Protein AF-A0A9E3BPM9-F1 (afdb_monomer)

Nearest PDB structures (foldseek):
  2c61-assembly1_B  TM=2.452E-01  e=2.334E+00  Methanosarcina mazei Go1
  3tiv-assembly1_A  TM=2.429E-01  e=2.039E+00  Methanosarcina mazei Go1
  2c61-assembly1_A  TM=2.539E-01  e=2.859E+00  Methanosarcina mazei Go1

Foldseek 3Di:
DPVVVVVVVVVVVVVVVVVVVVVPDPDPPPPAADAEQEQEDDPDPVVSVVSVVVRVVCCVVVRYVYYHYDDDPPDDDDPPD

pLDDT: mean 77.45, std 13.26, range [40.25, 93.44]

Structure (mmCIF, N/CA/C/O backbone):
data_AF-A0A9E3BPM9-F1
#
_entry.id   AF-A0A9E3BPM9-F1
#
loop_
_atom_site.group_PDB
_atom_site.id
_atom_site.type_symbol
_atom_site.label_atom_id
_atom_site.label_alt_id
_atom_site.label_comp_id
_atom_site.label_asym_id
_atom_site.label_entity_id
_atom_site.label_seq_id
_atom_site.pdbx_PDB_ins_code
_atom_site.Cartn_x
_atom_site.Cartn_y
_atom_site.Cartn_z
_atom_site.occupancy
_atom_site.B_iso_or_equiv
_atom_site.auth_seq_id
_atom_site.auth_comp_id
_atom_site.auth_asym_id
_atom_site.auth_atom_id
_atom_site.pdbx_PDB_model_num
ATOM 1 N N . MET A 1 1 ? 38.532 23.770 0.549 1.00 52.62 1 MET A N 1
ATOM 2 C CA . MET A 1 1 ? 38.184 22.558 -0.232 1.00 52.62 1 MET A CA 1
ATOM 3 C C . MET A 1 1 ? 36.981 21.849 0.397 1.00 52.62 1 MET A C 1
ATOM 5 O O . MET A 1 1 ? 37.154 20.815 1.019 1.00 52.62 1 MET A O 1
ATOM 9 N N . SER A 1 2 ? 35.766 22.410 0.298 1.00 58.62 2 SER A N 1
ATOM 10 C CA . SER A 1 2 ? 34.563 21.812 0.923 1.00 58.62 2 SER A CA 1
ATOM 11 C C . SER A 1 2 ? 33.279 22.128 0.139 1.00 58.62 2 SER A C 1
ATOM 13 O O . SER A 1 2 ? 32.263 22.522 0.697 1.00 58.62 2 SER A O 1
ATOM 15 N N . TRP A 1 3 ? 33.341 22.060 -1.193 1.00 54.28 3 TRP A N 1
ATOM 16 C CA . TRP A 1 3 ? 32.179 22.320 -2.066 1.00 54.28 3 TRP A CA 1
ATOM 17 C C . TRP A 1 3 ? 31.778 21.075 -2.866 1.00 54.28 3 TRP A C 1
ATOM 19 O O . TRP A 1 3 ? 30.613 20.894 -3.202 1.00 54.28 3 TRP A O 1
ATOM 29 N N . LEU A 1 4 ? 32.730 20.162 -3.095 1.00 61.62 4 LEU A N 1
ATOM 30 C CA . LEU A 1 4 ? 32.527 18.926 -3.856 1.00 61.62 4 LEU A CA 1
ATOM 31 C C . LEU A 1 4 ? 31.626 17.904 -3.140 1.00 61.62 4 LEU A C 1
ATOM 33 O O . LEU A 1 4 ? 31.022 17.073 -3.804 1.00 61.62 4 LEU A O 1
ATOM 37 N N . LEU A 1 5 ? 31.480 17.988 -1.811 1.00 59.91 5 LEU A N 1
ATOM 38 C CA . LEU A 1 5 ? 30.560 17.139 -1.036 1.00 59.91 5 LEU A CA 1
ATOM 39 C C . LEU A 1 5 ? 29.141 17.723 -0.920 1.00 59.91 5 LEU A C 1
ATOM 41 O O . LEU A 1 5 ? 28.200 16.987 -0.633 1.00 59.91 5 LEU A O 1
ATOM 45 N N . LEU A 1 6 ? 28.960 19.025 -1.174 1.00 65.00 6 LEU A N 1
ATOM 46 C CA . LEU A 1 6 ? 27.650 19.682 -1.079 1.00 65.00 6 LEU A CA 1
ATOM 47 C C . LEU A 1 6 ? 26.768 19.388 -2.295 1.00 65.00 6 LEU A C 1
ATOM 49 O O . LEU A 1 6 ? 25.559 19.232 -2.150 1.00 65.00 6 LEU A O 1
ATOM 53 N N . ILE A 1 7 ? 27.374 19.265 -3.477 1.00 72.81 7 ILE A N 1
ATOM 54 C CA . ILE A 1 7 ? 26.671 18.952 -4.726 1.00 72.81 7 ILE A CA 1
ATOM 55 C C . ILE A 1 7 ? 25.951 17.593 -4.645 1.00 72.81 7 ILE A C 1
ATOM 57 O O . ILE A 1 7 ? 24.733 17.583 -4.820 1.00 72.81 7 ILE A O 1
ATOM 61 N N . PRO A 1 8 ? 26.613 16.463 -4.315 1.00 77.56 8 PRO A N 1
ATOM 62 C CA . PRO A 1 8 ? 25.923 15.177 -4.235 1.00 77.56 8 PRO A CA 1
ATOM 63 C C . PRO A 1 8 ? 24.853 15.164 -3.138 1.00 77.56 8 PRO A C 1
ATOM 65 O O . PRO A 1 8 ? 23.782 14.595 -3.340 1.00 77.56 8 PRO A O 1
ATOM 68 N N . LEU A 1 9 ? 25.090 15.841 -2.008 1.00 82.44 9 LEU A N 1
ATOM 69 C CA . LEU A 1 9 ? 24.109 15.935 -0.927 1.00 82.44 9 LEU A CA 1
ATOM 70 C C . LEU A 1 9 ? 22.847 16.695 -1.366 1.00 82.44 9 LEU A C 1
ATOM 72 O O . LEU A 1 9 ? 21.731 16.236 -1.121 1.00 82.44 9 LEU A O 1
ATOM 76 N N . ALA A 1 10 ? 23.013 17.822 -2.063 1.00 82.00 10 ALA A N 1
ATOM 77 C CA . ALA A 1 10 ? 21.905 18.606 -2.602 1.00 82.00 10 ALA A CA 1
ATOM 78 C C . ALA A 1 10 ? 21.125 17.835 -3.679 1.00 82.00 10 ALA A C 1
ATOM 80 O O . ALA A 1 10 ? 19.894 17.894 -3.711 1.00 82.00 10 ALA A O 1
ATOM 81 N N . THR A 1 11 ? 21.812 17.066 -4.529 1.00 84.31 11 THR A N 1
ATOM 82 C CA . THR A 1 11 ? 21.166 16.207 -5.531 1.00 84.31 11 THR A CA 1
ATOM 83 C C . THR A 1 11 ? 20.335 15.105 -4.875 1.00 84.31 11 THR A C 1
ATOM 85 O O . THR A 1 11 ? 19.173 14.922 -5.240 1.00 84.31 11 THR A O 1
ATOM 88 N N . VAL A 1 12 ? 20.878 14.413 -3.869 1.00 85.38 12 VAL A N 1
ATOM 89 C CA . VAL A 1 12 ? 20.142 13.379 -3.122 1.00 85.38 12 VAL A CA 1
ATOM 90 C C . VAL A 1 12 ? 18.928 13.984 -2.417 1.00 85.38 12 VAL A C 1
ATOM 92 O O . VAL A 1 12 ? 17.824 13.455 -2.542 1.00 85.38 12 VAL A O 1
ATOM 95 N N . ALA A 1 13 ? 19.092 15.125 -1.742 1.00 85.44 13 ALA A N 1
ATOM 96 C CA . ALA A 1 13 ? 17.987 15.825 -1.091 1.00 85.44 13 ALA A CA 1
ATOM 97 C C . ALA A 1 13 ? 16.886 16.223 -2.089 1.00 85.44 13 ALA A C 1
ATOM 99 O O . ALA A 1 13 ? 15.702 16.045 -1.804 1.00 85.44 13 ALA A O 1
ATOM 100 N N . SER A 1 14 ? 17.269 16.689 -3.281 1.00 84.25 14 SER A N 1
ATOM 101 C CA . SER A 1 14 ? 16.333 17.067 -4.347 1.00 84.25 14 SER A CA 1
ATOM 102 C C . SER A 1 14 ? 15.567 15.864 -4.900 1.00 84.25 14 SER A C 1
ATOM 104 O O . SER A 1 14 ? 14.356 15.951 -5.084 1.00 84.25 14 SER A O 1
ATOM 106 N N . LEU A 1 15 ? 16.230 14.721 -5.107 1.00 85.00 15 LEU A N 1
ATOM 107 C CA . LEU A 1 15 ? 15.576 13.480 -5.541 1.00 85.00 15 LEU A CA 1
ATOM 108 C C . LEU A 1 15 ? 14.601 12.948 -4.485 1.00 85.00 15 LEU A C 1
ATOM 110 O O . LEU A 1 15 ? 13.494 12.537 -4.826 1.00 85.00 15 LEU A O 1
ATOM 114 N N . VAL A 1 16 ? 14.971 13.001 -3.202 1.00 81.31 16 VAL A N 1
ATOM 115 C CA . VAL A 1 16 ? 14.084 12.620 -2.092 1.00 81.31 16 VAL A CA 1
ATOM 116 C C . VAL A 1 16 ? 12.886 13.565 -2.003 1.00 81.31 16 VAL A C 1
ATOM 118 O O . VAL A 1 16 ? 11.750 13.105 -1.873 1.00 81.31 16 VAL A O 1
ATOM 121 N N . ALA A 1 17 ? 13.112 14.877 -2.103 1.00 78.06 17 ALA A N 1
ATOM 122 C CA . ALA A 1 17 ? 12.053 15.880 -2.082 1.00 78.06 17 ALA A CA 1
ATOM 123 C C . ALA A 1 17 ? 11.101 15.721 -3.273 1.00 78.06 17 ALA A C 1
ATOM 125 O O . ALA A 1 17 ? 9.886 15.742 -3.088 1.00 78.06 17 ALA A O 1
ATOM 126 N N . PHE A 1 18 ? 11.634 15.486 -4.473 1.00 80.25 18 PHE A N 1
ATOM 127 C CA . PHE A 1 18 ? 10.840 15.203 -5.664 1.00 80.25 18 PHE A CA 1
ATOM 128 C C . PHE A 1 18 ? 10.052 13.898 -5.511 1.00 80.25 18 PHE A C 1
ATOM 130 O O . PHE A 1 18 ? 8.854 13.870 -5.780 1.00 80.25 18 PHE A O 1
ATOM 137 N N . GLY A 1 19 ? 10.681 12.847 -4.979 1.00 75.50 19 GLY A N 1
ATOM 138 C CA . GLY A 1 19 ? 10.014 11.594 -4.636 1.00 75.50 19 GLY A CA 1
ATOM 139 C C . GLY A 1 19 ? 8.840 11.808 -3.681 1.00 75.50 19 GLY A C 1
ATOM 140 O O . GLY A 1 19 ? 7.748 11.322 -3.949 1.00 75.50 19 GLY A O 1
ATOM 141 N N . ARG A 1 20 ? 9.017 12.606 -2.620 1.00 73.62 20 ARG A N 1
ATOM 142 C CA . ARG A 1 20 ? 7.941 12.965 -1.677 1.00 73.62 20 ARG A CA 1
ATOM 143 C C . ARG A 1 20 ? 6.873 13.876 -2.271 1.00 73.62 20 ARG A C 1
ATOM 145 O O . ARG A 1 20 ? 5.710 13.769 -1.897 1.00 73.62 20 ARG A O 1
ATOM 152 N N . PHE A 1 21 ? 7.251 14.768 -3.180 1.00 71.50 21 PHE A N 1
ATOM 153 C CA . PHE A 1 21 ? 6.310 15.631 -3.886 1.00 71.50 21 PHE A CA 1
ATOM 154 C C . PHE A 1 21 ? 5.400 14.819 -4.813 1.00 71.50 21 PHE A C 1
ATOM 156 O O . PHE A 1 21 ? 4.187 15.030 -4.829 1.00 71.50 21 PHE A O 1
ATOM 163 N N . VAL A 1 22 ? 5.979 13.867 -5.548 1.00 68.00 22 VAL A N 1
ATOM 164 C CA . VAL A 1 22 ? 5.239 12.918 -6.387 1.00 68.00 22 VAL A CA 1
ATOM 165 C C . VAL A 1 22 ? 4.435 11.945 -5.518 1.00 68.00 22 VAL A C 1
ATOM 167 O O . VAL A 1 22 ? 3.298 11.623 -5.855 1.00 68.00 22 VAL A O 1
ATOM 170 N N . ASP A 1 23 ? 4.968 11.535 -4.364 1.00 67.44 23 ASP A N 1
ATOM 171 C CA . ASP A 1 23 ? 4.286 10.703 -3.365 1.00 67.44 23 ASP A CA 1
ATOM 172 C C . ASP A 1 23 ? 3.396 11.529 -2.418 1.00 67.44 23 ASP A C 1
ATOM 174 O O . ASP A 1 23 ? 3.350 11.309 -1.206 1.00 67.44 23 ASP A O 1
ATOM 178 N N . ARG A 1 24 ? 2.648 12.494 -2.969 1.00 62.59 24 ARG A N 1
ATOM 179 C CA . ARG A 1 24 ? 1.550 13.171 -2.263 1.00 62.59 24 ARG A CA 1
ATOM 180 C C . ARG A 1 24 ? 0.379 12.202 -2.084 1.00 62.59 24 ARG A C 1
ATOM 182 O O . ARG A 1 24 ? -0.679 12.346 -2.697 1.00 62.59 24 ARG A O 1
ATOM 189 N N . ARG A 1 25 ? 0.555 11.196 -1.226 1.00 64.31 25 ARG A N 1
ATOM 190 C CA . ARG A 1 25 ? -0.534 10.320 -0.790 1.00 64.31 25 ARG A CA 1
ATOM 191 C C . ARG A 1 25 ? -1.490 11.147 0.058 1.00 64.31 25 ARG A C 1
ATOM 193 O O . ARG A 1 25 ? -1.205 11.447 1.214 1.00 64.31 25 ARG A O 1
ATOM 200 N N . ARG A 1 26 ? -2.639 11.509 -0.506 1.00 64.44 26 ARG A N 1
ATOM 201 C CA . ARG A 1 26 ? -3.788 11.939 0.295 1.00 64.44 26 ARG A CA 1
ATOM 202 C C . ARG A 1 26 ? -4.413 10.691 0.902 1.00 64.44 26 ARG A C 1
ATOM 204 O O . ARG A 1 26 ? -5.320 10.101 0.329 1.00 64.44 26 ARG A O 1
ATOM 211 N N . LEU A 1 27 ? -3.848 10.243 2.017 1.00 68.75 27 LEU A N 1
ATOM 212 C CA . LEU A 1 27 ? -4.532 9.286 2.873 1.00 68.75 27 LEU A CA 1
ATOM 213 C C . LEU A 1 27 ? -5.676 10.016 3.586 1.00 68.75 27 LEU A C 1
ATOM 215 O O . LEU A 1 27 ? -5.545 11.220 3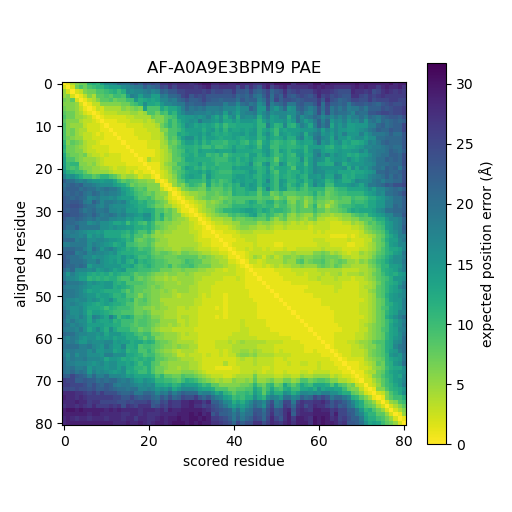.835 1.00 68.75 27 LEU A O 1
ATOM 219 N N . PRO A 1 28 ? -6.766 9.315 3.940 1.00 67.38 28 PRO A N 1
ATOM 220 C CA . PRO A 1 28 ? -7.750 9.898 4.833 1.00 67.38 28 PRO A CA 1
ATOM 221 C C . PRO A 1 28 ? -7.033 10.375 6.109 1.00 67.38 28 PRO A C 1
ATOM 223 O O . PRO A 1 28 ? -6.067 9.723 6.544 1.00 67.38 28 PRO A O 1
ATOM 226 N N . PRO A 1 29 ? -7.436 11.501 6.709 1.00 74.88 29 PRO A N 1
ATOM 227 C CA . PRO A 1 29 ? -6.903 11.917 7.996 1.00 74.88 29 PRO A CA 1
ATOM 228 C C . PRO A 1 29 ? -7.181 10.846 9.073 1.00 74.88 29 PRO A C 1
ATOM 230 O O . PRO A 1 29 ? -8.039 9.972 8.896 1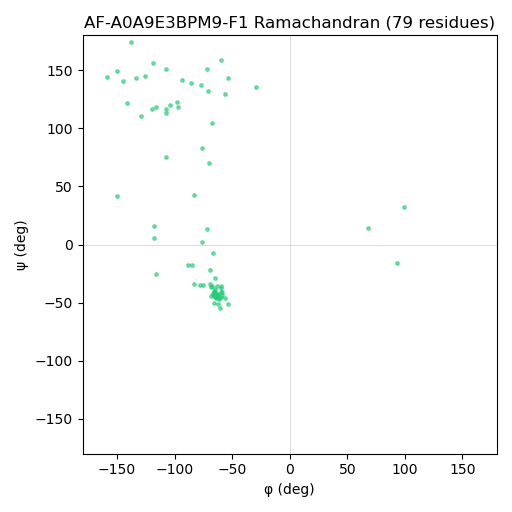.00 74.88 29 PRO A O 1
ATOM 233 N N . PRO A 1 30 ? -6.418 10.838 10.179 1.00 70.88 30 PRO A N 1
ATOM 234 C CA . PRO A 1 30 ? -6.635 9.894 11.272 1.00 70.88 30 PRO A CA 1
ATOM 235 C C . PRO A 1 30 ? -8.074 9.996 11.802 1.00 70.88 30 PRO A C 1
ATOM 237 O O . PRO A 1 30 ? -8.537 11.092 12.093 1.00 70.88 30 PRO A O 1
ATOM 240 N N . GLY A 1 31 ? -8.772 8.864 11.920 1.00 72.06 31 GLY A N 1
ATOM 241 C CA . GLY A 1 31 ? -10.169 8.810 12.377 1.00 72.06 31 GLY A CA 1
ATOM 242 C C . GLY A 1 31 ? -11.223 8.848 11.264 1.00 72.06 31 GLY A C 1
ATOM 243 O O . GLY A 1 31 ? -12.353 8.437 11.505 1.00 72.06 31 GLY A O 1
ATOM 244 N N . GLU A 1 32 ? -10.861 9.241 10.039 1.00 77.81 32 GLU A N 1
ATOM 245 C CA . GLU A 1 32 ? -11.737 9.077 8.876 1.00 77.81 32 GLU A CA 1
ATOM 246 C C . GLU A 1 32 ? -11.584 7.683 8.258 1.00 77.81 32 GLU A C 1
ATOM 2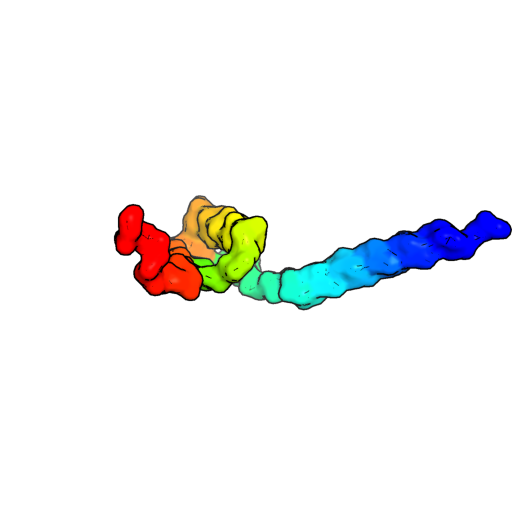48 O O . GLU A 1 32 ? -10.473 7.144 8.119 1.00 77.81 32 GLU A O 1
ATOM 253 N N . THR A 1 33 ? -12.730 7.121 7.876 1.00 85.94 33 THR A N 1
ATOM 254 C CA . THR A 1 33 ? -12.844 5.862 7.138 1.00 85.94 33 THR A CA 1
ATOM 255 C C . THR A 1 33 ? -13.260 6.154 5.701 1.00 85.94 33 THR A C 1
ATOM 257 O O . THR A 1 33 ? -13.910 7.160 5.426 1.00 85.94 33 THR A O 1
ATOM 260 N N . ALA A 1 34 ? -12.862 5.287 4.778 1.00 84.25 34 ALA A N 1
ATOM 261 C CA . ALA A 1 34 ? -13.369 5.290 3.412 1.00 84.25 34 ALA A CA 1
ATOM 262 C C . ALA A 1 34 ? -14.058 3.954 3.122 1.00 84.25 34 ALA A C 1
ATOM 264 O O . ALA A 1 34 ? -13.747 2.937 3.739 1.00 84.25 34 ALA A O 1
ATOM 265 N N . ASP A 1 35 ? -14.972 3.919 2.159 1.00 88.56 35 ASP A N 1
ATOM 266 C CA . ASP A 1 35 ? -15.702 2.685 1.854 1.00 88.56 35 ASP A CA 1
ATOM 267 C C . ASP A 1 35 ? -14.790 1.600 1.261 1.00 88.56 35 ASP A C 1
ATOM 269 O O . ASP A 1 35 ? -14.944 0.414 1.561 1.00 88.56 35 ASP A O 1
ATOM 273 N N . ALA A 1 36 ? -13.802 1.997 0.451 1.00 88.38 36 ALA A N 1
ATOM 274 C CA . ALA A 1 36 ? -12.890 1.073 -0.210 1.00 88.38 36 ALA A CA 1
ATOM 275 C C . ALA A 1 36 ? -11.491 1.661 -0.459 1.00 88.38 36 ALA A C 1
ATOM 277 O O . ALA A 1 36 ? -11.336 2.852 -0.728 1.00 88.38 36 ALA A O 1
ATOM 278 N N . ALA A 1 37 ? -10.473 0.798 -0.452 1.00 89.75 37 ALA A N 1
ATOM 279 C CA . ALA A 1 37 ? -9.161 1.058 -1.032 1.00 89.75 37 ALA A CA 1
ATOM 280 C C . ALA A 1 37 ? -9.077 0.433 -2.433 1.00 89.75 37 ALA A C 1
ATOM 282 O O . ALA A 1 37 ? -9.240 -0.777 -2.590 1.00 89.75 37 ALA A O 1
ATOM 283 N N . LEU A 1 38 ? -8.795 1.261 -3.442 1.00 89.19 38 LEU A N 1
ATOM 284 C CA . LEU A 1 38 ? -8.627 0.842 -4.834 1.00 89.19 38 LEU A CA 1
ATOM 285 C C . LEU A 1 38 ? -7.138 0.832 -5.200 1.00 89.19 38 LEU A C 1
ATOM 287 O O . LEU A 1 38 ? -6.470 1.868 -5.151 1.00 89.19 38 LEU A O 1
ATOM 291 N N . VAL A 1 39 ? -6.617 -0.327 -5.595 1.00 90.19 39 VAL A N 1
ATOM 292 C CA . VAL A 1 39 ? -5.245 -0.484 -6.090 1.00 90.19 39 VAL A CA 1
ATOM 293 C C . VAL A 1 39 ? -5.279 -0.714 -7.593 1.00 90.19 39 VAL A C 1
ATOM 295 O O . VAL A 1 39 ? -5.800 -1.722 -8.057 1.00 90.19 39 VAL A O 1
ATOM 298 N N . PHE A 1 40 ? -4.695 0.211 -8.354 1.00 85.75 40 PHE A N 1
ATOM 299 C CA . PHE A 1 40 ? -4.566 0.082 -9.804 1.00 85.75 40 PHE A CA 1
ATOM 300 C C . PHE A 1 40 ? -3.232 -0.533 -10.221 1.00 85.75 40 PHE A C 1
ATOM 302 O O . PHE A 1 40 ? -2.169 -0.158 -9.700 1.00 85.75 40 PHE A O 1
ATOM 309 N N . GLY A 1 41 ? -3.331 -1.373 -11.255 1.00 81.81 41 GLY A N 1
ATOM 310 C CA . GLY A 1 41 ? -2.276 -1.823 -12.156 1.00 81.81 41 GLY A CA 1
ATOM 311 C C . GLY A 1 41 ? -1.156 -0.803 -12.344 1.00 81.81 41 GLY A C 1
ATOM 312 O O . GLY A 1 41 ? -1.390 0.390 -12.539 1.00 81.81 41 GLY A O 1
ATOM 313 N N . THR A 1 42 ? 0.087 -1.269 -12.298 1.00 79.38 42 THR A N 1
ATOM 314 C CA . THR A 1 42 ? 1.263 -0.472 -12.654 1.00 79.38 42 THR A CA 1
ATOM 315 C C . THR A 1 42 ? 2.277 -1.383 -13.327 1.00 79.38 42 THR A C 1
ATOM 317 O O . THR A 1 42 ? 2.474 -2.508 -12.882 1.00 79.38 42 THR A O 1
ATOM 320 N N . GLY A 1 43 ? 2.964 -0.894 -14.362 1.00 76.88 43 GLY A N 1
ATOM 321 C CA . GLY A 1 43 ? 4.025 -1.637 -15.062 1.00 76.88 43 GLY A CA 1
ATOM 322 C C . GLY A 1 43 ? 5.327 -1.792 -14.262 1.00 76.88 43 GLY A C 1
ATOM 323 O O . GLY A 1 43 ? 6.360 -2.126 -14.825 1.00 76.88 43 GLY A O 1
ATOM 324 N N . ALA A 1 44 ? 5.295 -1.502 -12.961 1.00 81.62 44 ALA A N 1
ATOM 325 C CA . ALA A 1 44 ? 6.442 -1.551 -12.065 1.00 81.62 44 ALA A CA 1
ATOM 326 C C . ALA A 1 44 ? 6.078 -2.375 -10.827 1.00 81.62 44 ALA A C 1
ATOM 328 O O . ALA A 1 44 ? 5.278 -1.930 -10.000 1.00 81.62 44 ALA A O 1
ATOM 329 N N . GLU A 1 45 ? 6.680 -3.558 -10.696 1.00 81.06 45 GLU A N 1
ATOM 330 C CA . GLU A 1 45 ? 6.349 -4.535 -9.651 1.00 81.06 45 GLU A CA 1
ATOM 331 C C . GLU A 1 45 ? 6.545 -3.970 -8.237 1.00 81.06 45 GLU A C 1
ATOM 333 O O . GLU A 1 45 ? 5.657 -4.070 -7.391 1.00 81.06 45 GLU A O 1
ATOM 338 N N . TRP A 1 46 ? 7.663 -3.281 -7.991 1.00 78.69 46 TRP A N 1
ATOM 339 C CA . TRP A 1 46 ? 7.955 -2.671 -6.689 1.00 78.69 46 TRP A CA 1
ATOM 340 C C . TRP A 1 46 ? 6.897 -1.636 -6.275 1.00 78.69 46 TRP A C 1
ATOM 342 O O . TRP A 1 46 ? 6.530 -1.534 -5.103 1.00 78.69 46 TRP A O 1
ATOM 352 N N . LYS A 1 47 ? 6.354 -0.891 -7.245 1.00 82.38 47 LYS A N 1
ATOM 353 C CA . LYS A 1 47 ? 5.307 0.108 -7.009 1.00 82.38 47 LYS A CA 1
ATOM 354 C C . LYS A 1 47 ? 3.958 -0.558 -6.761 1.00 82.38 47 LYS A C 1
ATOM 356 O O . LYS A 1 47 ? 3.186 -0.061 -5.944 1.00 82.38 47 LYS A O 1
ATOM 361 N N . MET A 1 48 ? 3.687 -1.678 -7.434 1.00 85.62 48 MET A N 1
ATOM 362 C CA . MET A 1 48 ? 2.497 -2.489 -7.176 1.00 85.62 48 MET A CA 1
ATOM 363 C C . MET A 1 48 ? 2.523 -3.030 -5.749 1.00 85.62 48 MET A C 1
ATOM 365 O O . MET A 1 48 ? 1.585 -2.801 -4.991 1.00 85.62 48 MET A O 1
ATOM 369 N N . ARG A 1 49 ? 3.637 -3.654 -5.355 1.00 87.62 49 ARG A N 1
ATOM 370 C CA . ARG A 1 49 ? 3.827 -4.199 -4.008 1.00 87.62 49 ARG A CA 1
ATOM 371 C C . ARG A 1 49 ? 3.576 -3.145 -2.930 1.00 87.62 49 ARG A C 1
ATOM 373 O O . ARG A 1 49 ? 2.721 -3.348 -2.077 1.00 87.62 49 ARG A O 1
ATOM 380 N N . SER A 1 50 ? 4.211 -1.975 -3.044 1.00 86.81 50 SER A N 1
ATOM 381 C CA . SER A 1 50 ? 4.022 -0.877 -2.084 1.00 86.81 50 SER A CA 1
ATOM 382 C C . SER A 1 50 ? 2.565 -0.386 -1.998 1.00 86.81 50 SER A C 1
ATOM 384 O O . SER A 1 50 ? 2.078 -0.061 -0.910 1.00 86.81 50 SER A O 1
ATOM 386 N N . ARG A 1 51 ? 1.835 -0.341 -3.124 1.00 88.19 51 ARG A N 1
ATOM 387 C CA . ARG A 1 51 ? 0.408 0.032 -3.143 1.00 88.19 51 ARG A CA 1
ATOM 388 C C . ARG A 1 51 ? -0.467 -1.023 -2.468 1.00 88.19 51 ARG A C 1
ATOM 390 O O . ARG A 1 51 ? -1.324 -0.652 -1.669 1.00 88.19 51 ARG A O 1
ATOM 397 N N . CYS A 1 52 ? -0.229 -2.302 -2.753 1.00 90.25 52 CYS A N 1
ATOM 398 C CA . CYS A 1 52 ? -0.936 -3.415 -2.121 1.00 90.25 52 CYS A CA 1
ATOM 399 C C . CYS A 1 52 ? -0.703 -3.442 -0.607 1.00 90.25 52 CYS A C 1
ATOM 401 O O . CYS A 1 52 ? -1.668 -3.517 0.145 1.00 90.25 52 CYS A O 1
ATOM 403 N N . GLU A 1 53 ? 0.545 -3.300 -0.155 1.00 92.7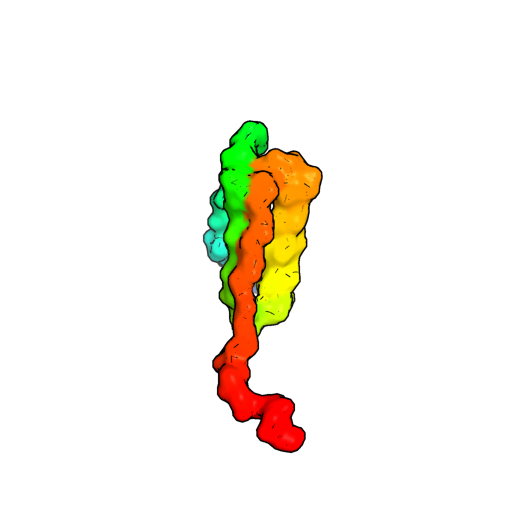5 53 GLU A N 1
ATOM 404 C CA . GLU A 1 53 ? 0.889 -3.233 1.273 1.00 92.75 53 GLU A CA 1
ATOM 405 C C . GLU A 1 53 ? 0.174 -2.070 1.973 1.00 92.75 53 GLU A C 1
ATOM 407 O O . GLU A 1 53 ? -0.393 -2.239 3.050 1.00 92.75 53 GLU A O 1
ATOM 412 N N . THR A 1 54 ? 0.131 -0.896 1.335 1.00 90.19 54 THR A N 1
ATOM 413 C CA . THR A 1 54 ? -0.567 0.277 1.886 1.00 90.19 54 THR A CA 1
ATOM 414 C C . THR A 1 54 ? -2.073 0.031 1.999 1.00 90.19 54 THR A C 1
ATOM 416 O O . THR A 1 54 ? -2.676 0.339 3.025 1.00 90.19 54 THR A O 1
ATOM 419 N N . ALA A 1 55 ? -2.693 -0.530 0.959 1.00 90.88 55 ALA A N 1
ATOM 420 C CA . ALA A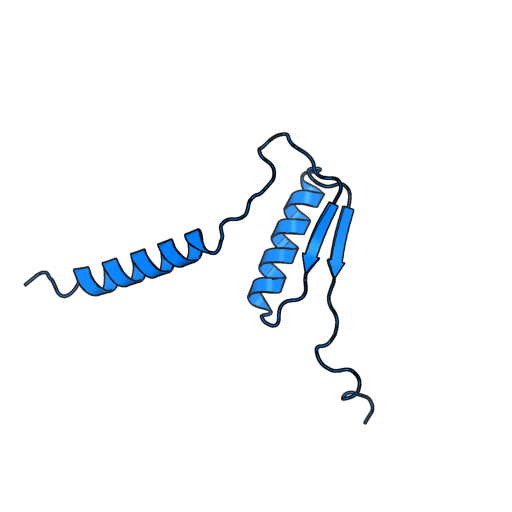 1 55 ? -4.118 -0.837 0.963 1.00 90.88 55 ALA A CA 1
ATOM 421 C C . ALA A 1 55 ? -4.463 -1.911 2.010 1.00 90.88 55 ALA A C 1
ATOM 423 O O . ALA A 1 55 ? -5.434 -1.752 2.749 1.00 90.88 55 ALA A O 1
ATOM 424 N N . ALA A 1 56 ? -3.634 -2.952 2.133 1.00 92.94 56 ALA A N 1
ATOM 425 C CA . ALA A 1 56 ? -3.784 -3.992 3.145 1.00 92.94 56 ALA A CA 1
ATOM 426 C C . ALA A 1 56 ? -3.668 -3.420 4.566 1.00 92.94 56 ALA A C 1
ATOM 428 O O . ALA A 1 56 ? -4.494 -3.732 5.421 1.00 92.94 56 ALA A O 1
ATOM 429 N N . ALA A 1 57 ? -2.706 -2.523 4.810 1.00 91.81 57 ALA A N 1
ATOM 430 C CA . ALA A 1 57 ? -2.565 -1.847 6.097 1.00 91.81 57 ALA A CA 1
ATOM 431 C C . ALA A 1 57 ? -3.816 -1.028 6.464 1.00 91.81 57 ALA A C 1
ATOM 433 O O . ALA A 1 57 ? -4.263 -1.071 7.609 1.00 91.81 57 ALA A O 1
ATOM 434 N N . LEU A 1 58 ? -4.420 -0.320 5.502 1.00 90.19 58 LEU A N 1
ATOM 435 C CA . LEU A 1 58 ? -5.664 0.426 5.731 1.00 90.19 58 LEU A CA 1
ATOM 436 C C . LEU A 1 58 ? -6.850 -0.499 6.031 1.00 90.19 58 LEU A C 1
ATOM 438 O O . LEU A 1 58 ? -7.659 -0.179 6.902 1.00 90.19 58 LEU A O 1
ATOM 442 N N . TYR A 1 59 ? -6.943 -1.631 5.334 1.00 91.81 59 TYR A N 1
ATOM 443 C CA . TYR A 1 59 ? -7.997 -2.623 5.544 1.00 91.81 59 TYR A CA 1
ATOM 444 C C . TYR A 1 59 ? -7.893 -3.267 6.931 1.00 91.81 59 TYR A C 1
ATOM 446 O O . TYR A 1 59 ? -8.854 -3.253 7.696 1.00 91.81 59 TYR A O 1
ATOM 454 N 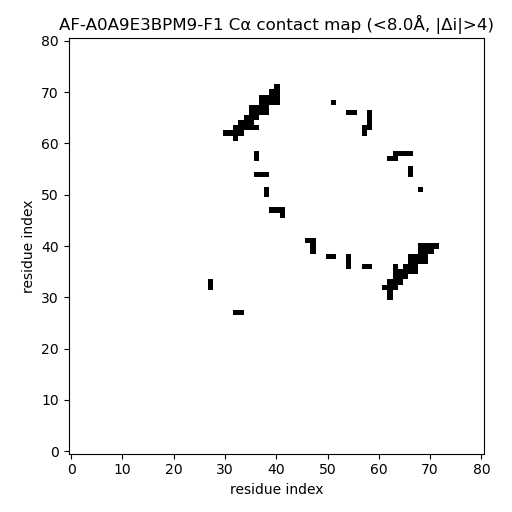N . HIS A 1 60 ? -6.705 -3.748 7.310 1.00 93.44 60 HIS A N 1
ATOM 455 C CA . HIS A 1 60 ? -6.478 -4.349 8.627 1.00 93.44 60 HIS A CA 1
ATOM 456 C C . HIS A 1 60 ? -6.632 -3.353 9.780 1.00 93.44 60 HIS A C 1
ATOM 458 O O . HIS A 1 60 ? -7.043 -3.742 10.869 1.00 93.44 60 HIS A O 1
ATOM 464 N N . ALA A 1 61 ? -6.363 -2.067 9.544 1.00 90.31 61 ALA A N 1
ATOM 465 C CA . ALA A 1 61 ? -6.623 -1.005 10.511 1.00 90.31 61 ALA A CA 1
ATOM 466 C C . ALA A 1 61 ? -8.114 -0.611 10.612 1.00 90.31 61 ALA A C 1
ATOM 468 O O . ALA A 1 61 ? -8.434 0.338 11.325 1.00 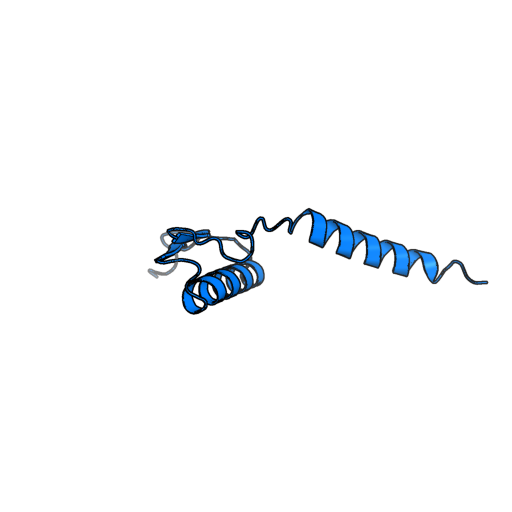90.31 61 ALA A O 1
ATOM 469 N N . GLY A 1 62 ? -9.022 -1.270 9.878 1.00 90.12 62 GLY A N 1
ATOM 470 C CA . GLY A 1 62 ? -10.456 -0.953 9.865 1.00 90.12 62 GLY A CA 1
ATOM 471 C C . GLY A 1 62 ? -10.786 0.401 9.230 1.00 90.12 62 GLY A C 1
ATOM 472 O O . GLY A 1 62 ? -11.886 0.919 9.397 1.00 90.12 62 GLY A O 1
ATOM 473 N N . ARG A 1 63 ? -9.830 0.999 8.509 1.00 89.44 63 ARG A N 1
ATOM 474 C CA . ARG A 1 63 ? -9.982 2.322 7.890 1.00 89.44 63 ARG A CA 1
ATOM 475 C C . ARG A 1 63 ? -10.666 2.261 6.533 1.00 89.44 63 ARG A C 1
ATOM 477 O O . ARG A 1 63 ? -11.137 3.287 6.049 1.00 89.44 63 ARG A O 1
ATOM 484 N N . VAL A 1 64 ? -10.699 1.077 5.927 1.00 91.00 64 VAL A N 1
ATOM 485 C CA . VAL A 1 64 ? -11.495 0.784 4.737 1.00 91.00 64 VAL A CA 1
ATOM 486 C C . VAL A 1 64 ? -12.246 -0.522 4.909 1.00 91.00 64 VAL A C 1
ATOM 488 O O . VAL A 1 64 ? -11.719 -1.468 5.492 1.00 91.00 64 VAL A O 1
ATOM 491 N N . ARG A 1 65 ? -13.471 -0.584 4.381 1.00 90.44 65 ARG A N 1
ATOM 492 C CA . ARG A 1 65 ? -14.294 -1.799 4.433 1.00 90.44 65 ARG A CA 1
ATOM 493 C C . ARG A 1 65 ? -13.943 -2.784 3.324 1.00 90.44 65 ARG A C 1
ATOM 495 O O . ARG A 1 65 ? -14.032 -3.987 3.536 1.00 90.44 65 ARG A O 1
ATOM 502 N N . TRP A 1 66 ? -13.558 -2.283 2.155 1.00 91.75 66 TRP A N 1
ATOM 503 C CA . TRP A 1 66 ? -13.252 -3.110 0.991 1.00 91.75 66 TRP A CA 1
ATOM 504 C C . TRP A 1 66 ? -11.861 -2.821 0.445 1.00 91.75 66 TRP A C 1
ATOM 506 O O . TRP A 1 66 ? -11.400 -1.682 0.438 1.00 91.75 66 TRP A O 1
ATOM 516 N N . LEU A 1 67 ? -11.203 -3.860 -0.053 1.00 91.88 67 LEU A N 1
ATOM 517 C CA . LEU A 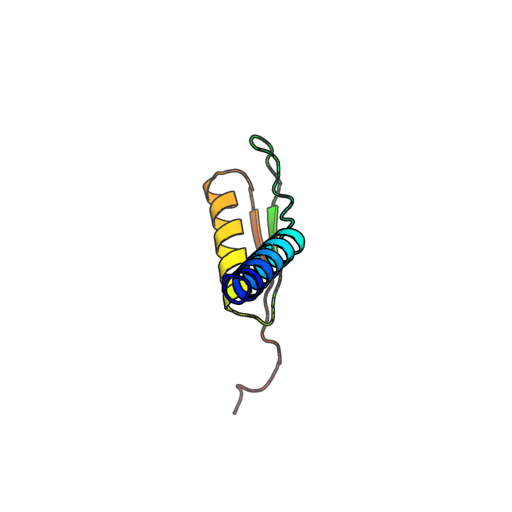1 67 ? -9.945 -3.757 -0.777 1.00 91.88 67 LEU A CA 1
ATOM 518 C C . LEU A 1 67 ? -10.161 -4.329 -2.175 1.00 91.88 67 LEU A C 1
ATOM 520 O O . LEU A 1 67 ? -10.470 -5.507 -2.322 1.00 91.88 67 LEU A O 1
ATOM 524 N N . VAL A 1 68 ? -10.018 -3.487 -3.196 1.00 91.12 68 VAL A N 1
ATOM 525 C CA . VAL A 1 68 ? -10.164 -3.884 -4.599 1.00 91.12 68 VAL A CA 1
ATOM 526 C C . VAL A 1 68 ? -8.827 -3.689 -5.287 1.00 91.12 68 VAL A C 1
ATOM 528 O O . VAL A 1 68 ? -8.319 -2.572 -5.381 1.00 91.12 68 VAL A O 1
ATOM 531 N N . VAL A 1 69 ? -8.260 -4.782 -5.786 1.00 89.00 69 VAL A N 1
ATOM 532 C CA . VAL A 1 69 ? -7.025 -4.761 -6.567 1.00 89.00 69 VAL A CA 1
ATOM 533 C C . VAL A 1 69 ? -7.388 -5.030 -8.017 1.00 89.00 69 VAL A C 1
ATOM 535 O O . VAL A 1 69 ? -7.848 -6.113 -8.360 1.00 89.00 69 VAL A O 1
ATOM 538 N N . SER A 1 70 ? -7.203 -4.023 -8.862 1.00 84.62 70 SER A N 1
ATOM 539 C CA . SER A 1 70 ? -7.363 -4.129 -10.306 1.00 84.62 70 SER A CA 1
ATOM 540 C C . SER A 1 70 ? -5.995 -4.355 -10.939 1.00 84.62 70 SER A C 1
ATOM 542 O O . SER A 1 70 ? -5.093 -3.521 -10.826 1.00 84.62 70 SER A O 1
ATOM 544 N N . GLY A 1 71 ? -5.842 -5.492 -11.608 1.00 75.19 71 GLY A N 1
ATOM 545 C CA . GLY A 1 71 ? -4.645 -5.859 -12.347 1.00 75.19 71 GLY A CA 1
ATOM 546 C C . GLY A 1 71 ? -4.974 -6.919 -13.391 1.00 75.19 71 GLY A C 1
ATOM 547 O O . GLY A 1 71 ? -5.821 -7.775 -13.161 1.00 75.19 71 GLY A O 1
ATOM 548 N N . GLY A 1 72 ? -4.308 -6.834 -14.536 1.00 72.06 72 GLY A N 1
ATOM 549 C CA . GLY A 1 72 ? -4.353 -7.821 -15.609 1.00 72.06 72 GLY A CA 1
ATOM 550 C C . GLY A 1 72 ? -2.947 -8.035 -16.161 1.00 72.06 72 GLY A C 1
ATOM 551 O O . GLY A 1 72 ? -2.005 -7.337 -15.770 1.00 72.06 72 GLY A O 1
ATOM 552 N N . VAL A 1 73 ? -2.789 -8.994 -17.067 1.00 65.81 73 VAL A N 1
ATOM 553 C CA . VAL A 1 73 ? -1.545 -9.152 -17.825 1.00 65.81 73 VAL A CA 1
ATOM 554 C C . VAL A 1 73 ? -1.483 -8.091 -18.932 1.00 65.81 73 VAL A C 1
ATOM 556 O O . VAL A 1 73 ? -2.487 -7.839 -19.589 1.00 65.81 73 VAL A O 1
ATOM 559 N N . PRO A 1 74 ? -0.326 -7.444 -19.169 1.00 61.62 74 PRO A N 1
ATOM 560 C CA . PRO A 1 74 ? -0.190 -6.387 -20.179 1.00 61.62 74 PRO A CA 1
ATOM 561 C C . PRO A 1 74 ? -0.350 -6.882 -21.628 1.00 61.62 74 PRO A C 1
ATOM 563 O O . PRO A 1 74 ? -0.365 -6.068 -22.550 1.00 61.62 74 PRO A O 1
ATOM 566 N N . ARG A 1 75 ? -0.445 -8.199 -21.841 1.00 56.78 75 ARG A N 1
ATOM 567 C CA . ARG A 1 75 ? -0.743 -8.838 -23.122 1.00 56.78 75 ARG A CA 1
ATOM 568 C C . ARG A 1 75 ? -1.655 -10.035 -22.890 1.00 56.78 75 ARG A C 1
ATOM 570 O O . ARG A 1 75 ? -1.252 -10.968 -22.200 1.00 56.78 75 ARG A O 1
ATOM 577 N N . ASP A 1 76 ? -2.818 -10.029 -23.524 1.00 58.25 76 ASP A N 1
ATOM 578 C CA . ASP A 1 76 ? -3.553 -11.260 -23.798 1.00 58.25 76 ASP A CA 1
ATOM 579 C C . ASP A 1 76 ? -2.788 -12.051 -24.885 1.00 58.25 76 ASP A C 1
ATOM 581 O O . ASP A 1 76 ? -2.379 -11.472 -25.894 1.00 58.25 76 ASP A O 1
ATOM 585 N N . GLY A 1 77 ? -2.561 -13.357 -24.675 1.00 54.34 77 GLY A N 1
ATOM 586 C CA . GLY A 1 77 ? -2.239 -14.303 -25.761 1.00 54.34 77 GLY A CA 1
AT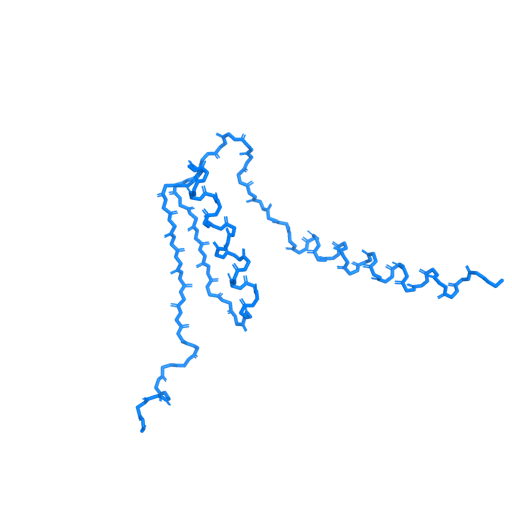OM 587 C C . GLY A 1 77 ? -0.777 -14.715 -26.035 1.00 54.34 77 GLY A C 1
ATOM 588 O O . GLY A 1 77 ? -0.464 -14.982 -27.189 1.00 54.34 77 GLY A O 1
ATOM 589 N N . LEU A 1 78 ? 0.133 -14.806 -25.051 1.00 51.19 78 LEU A N 1
ATOM 590 C CA . LEU A 1 78 ? 1.510 -15.332 -25.275 1.00 51.19 78 LEU A CA 1
ATOM 591 C C . LEU A 1 78 ? 1.878 -16.605 -24.490 1.00 51.19 78 LEU A C 1
ATOM 593 O O . LEU A 1 78 ? 3.022 -17.044 -24.549 1.00 51.19 78 LEU A O 1
ATOM 597 N N . THR A 1 79 ? 0.935 -17.204 -23.765 1.00 49.50 79 THR A N 1
ATOM 598 C CA . THR A 1 79 ? 1.161 -18.434 -22.975 1.00 49.50 79 THR A CA 1
ATOM 599 C C . THR A 1 79 ? 0.308 -19.620 -23.426 1.00 49.50 79 THR A C 1
ATOM 601 O O . THR A 1 79 ? 0.218 -20.610 -22.711 1.00 49.50 79 THR A O 1
ATOM 604 N N . GLU A 1 80 ? -0.279 -19.545 -24.620 1.00 42.16 80 GLU A N 1
ATOM 605 C CA . GLU A 1 80 ? -0.828 -20.707 -25.326 1.00 42.16 80 GLU A CA 1
ATOM 606 C C . GLU A 1 80 ? 0.096 -21.039 -26.507 1.00 42.16 80 GLU A C 1
ATOM 608 O O . GLU A 1 80 ? -0.177 -20.683 -27.652 1.00 42.16 80 GLU A O 1
ATOM 613 N N . ALA A 1 81 ? 1.244 -21.647 -26.203 1.00 40.25 81 ALA A N 1
ATOM 614 C CA . ALA A 1 81 ? 2.128 -22.310 -27.160 1.00 40.25 81 ALA A CA 1
ATOM 615 C C . ALA A 1 81 ? 2.764 -23.530 -26.488 1.00 40.25 81 ALA A C 1
ATOM 617 O O . ALA A 1 81 ? 3.199 -23.383 -25.321 1.00 40.25 81 ALA A O 1
#

Sequence (81 aa):
MSWLLLIPLATVASLVAFGRFVDRRRLPPPGETADAALVFGTGAEWKMRSRCETAAALYHAGRVRWLVVSGGVPRDGLTEA

Secondary structure (DSSP, 8-state):
--STTHHHHHHHHHHHHHHHHHT---PPPTT--EEEEEEE--S-HHHHHHHHHHHHHHHHTTSEEEEEEE---SSSSSS--

Radius of gyration: 18.99 Å; Cα contacts (8 Å, |Δi|>4): 57; chains: 1; bounding box: 54×45×40 Å

Solvent-accessible surface area (backbone atoms only — not comparable to full-atom values): 5138 Å² total; per-residue (Å²): 142,83,58,81,67,50,54,61,50,51,51,52,53,49,52,52,49,49,50,50,62,74,58,64,74,83,65,73,58,93,93,53,68,46,73,57,37,80,39,72,65,59,102,41,68,72,61,39,51,55,46,50,54,51,44,50,52,36,40,79,67,67,33,20,80,38,78,47,79,47,74,80,73,99,62,88,86,85,84,86,124

Mean predicted aligned error: 11.16 Å